Protein AF-A0A536H6U0-F1 (afdb_monomer_lite)

St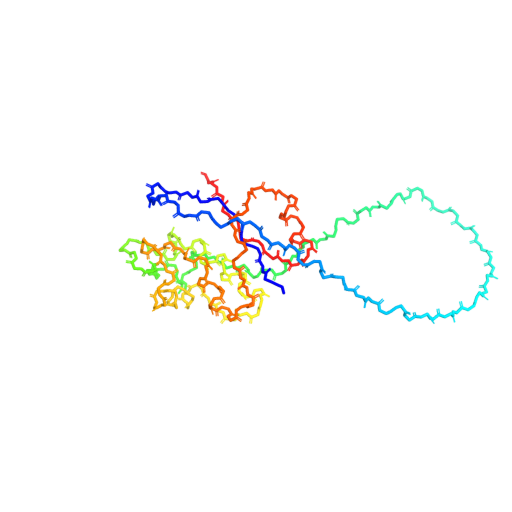ructure (mmCIF, N/CA/C/O backbone):
data_AF-A0A536H6U0-F1
#
_entry.id   AF-A0A536H6U0-F1
#
loop_
_atom_site.group_PDB
_atom_site.id
_atom_site.type_symbol
_atom_site.label_atom_id
_atom_site.label_alt_id
_atom_site.label_comp_id
_atom_site.label_asym_id
_atom_site.label_entity_id
_atom_site.label_seq_id
_atom_site.pdbx_PDB_ins_code
_atom_site.Cartn_x
_atom_site.Cartn_y
_atom_site.Cartn_z
_atom_site.occupancy
_atom_site.B_iso_or_equiv
_atom_site.auth_seq_id
_atom_site.auth_comp_id
_atom_site.auth_asym_id
_atom_site.auth_atom_id
_atom_site.pdbx_PDB_model_num
ATOM 1 N N . MET A 1 1 ? -18.557 -4.538 7.038 1.00 31.86 1 MET A N 1
ATOM 2 C CA . MET A 1 1 ? -18.846 -3.299 6.283 1.00 31.86 1 MET A CA 1
ATOM 3 C C . MET A 1 1 ? -17.528 -2.848 5.672 1.00 31.86 1 MET A C 1
ATOM 5 O O . MET A 1 1 ? -16.533 -3.016 6.366 1.00 31.86 1 MET A O 1
ATOM 9 N N . PRO A 1 2 ? -17.483 -2.382 4.414 1.00 41.22 2 PRO A N 1
ATOM 10 C CA . PRO A 1 2 ? -16.224 -1.976 3.793 1.00 41.22 2 PRO A CA 1
ATOM 11 C C . PRO A 1 2 ? -15.660 -0.702 4.445 1.00 41.22 2 PRO A C 1
ATOM 13 O O . PRO A 1 2 ? -16.422 0.184 4.822 1.00 41.22 2 PRO A O 1
ATOM 16 N N . SER A 1 3 ? -14.339 -0.658 4.606 1.00 39.72 3 SER A N 1
ATOM 17 C CA . SER A 1 3 ? -13.557 0.450 5.180 1.00 39.72 3 SER A CA 1
ATOM 18 C C . SER A 1 3 ? -13.466 1.647 4.235 1.00 39.72 3 SER A C 1
ATOM 20 O O . SER A 1 3 ? -13.705 1.507 3.040 1.00 39.72 3 SER A O 1
ATOM 22 N N . VAL A 1 4 ? -13.098 2.817 4.759 1.00 43.75 4 VAL A N 1
ATOM 23 C CA . VAL A 1 4 ? -13.014 4.063 3.988 1.00 43.75 4 VAL A CA 1
ATOM 24 C C . VAL A 1 4 ? -11.555 4.446 3.722 1.00 43.75 4 VAL A C 1
ATOM 26 O O . VAL A 1 4 ? -10.744 4.494 4.643 1.00 43.75 4 VAL A O 1
ATOM 29 N N . CYS A 1 5 ? -11.198 4.745 2.468 1.00 47.16 5 CYS A N 1
ATOM 30 C CA . CYS A 1 5 ? -9.890 5.322 2.122 1.00 47.16 5 CYS A CA 1
ATOM 31 C C . CYS A 1 5 ? -10.073 6.801 1.761 1.00 47.16 5 CYS A C 1
ATOM 33 O O . CYS A 1 5 ? -10.869 7.128 0.887 1.00 47.16 5 CYS A O 1
ATOM 35 N N . LEU A 1 6 ? -9.347 7.698 2.421 1.00 38.38 6 LEU A N 1
ATOM 36 C CA . LEU A 1 6 ? -9.527 9.147 2.346 1.00 38.38 6 LEU A CA 1
ATOM 37 C C . LEU A 1 6 ? -8.330 9.795 1.629 1.00 38.38 6 LEU A C 1
ATOM 39 O O . LEU A 1 6 ? -7.174 9.463 1.872 1.00 38.38 6 LEU A O 1
ATOM 43 N N . GLY A 1 7 ? -8.580 10.749 0.741 1.00 34.53 7 GLY A N 1
ATOM 44 C CA . GLY A 1 7 ? -7.522 11.450 0.007 1.00 34.53 7 GLY A CA 1
ATOM 45 C C . GLY A 1 7 ? -8.068 12.161 -1.223 1.00 34.53 7 GLY A C 1
ATOM 46 O O . GLY A 1 7 ? -9.177 11.883 -1.677 1.00 34.53 7 GLY A O 1
ATOM 47 N N . ARG A 1 8 ? -7.331 13.136 -1.752 1.00 34.62 8 ARG A N 1
ATOM 48 C CA . ARG A 1 8 ? -7.714 13.873 -2.963 1.00 34.62 8 ARG A CA 1
ATOM 49 C C . ARG A 1 8 ? -6.725 13.543 -4.069 1.00 34.62 8 ARG A C 1
ATOM 51 O O . ARG A 1 8 ? -5.542 13.786 -3.904 1.00 34.62 8 ARG A O 1
ATOM 58 N N . ARG A 1 9 ? -7.241 13.115 -5.229 1.00 45.00 9 ARG A N 1
ATOM 59 C CA . ARG A 1 9 ? -6.472 12.923 -6.476 1.00 45.00 9 ARG A CA 1
ATOM 60 C C . ARG A 1 9 ? -5.457 14.059 -6.698 1.00 45.00 9 ARG A C 1
ATOM 62 O O . ARG A 1 9 ? -5.868 15.219 -6.742 1.00 45.00 9 ARG A O 1
ATOM 69 N N . CYS A 1 10 ? -4.192 13.736 -6.972 1.00 37.69 10 CYS A N 1
ATOM 70 C CA . CYS A 1 10 ? -3.224 14.679 -7.546 1.00 37.69 10 CYS A CA 1
ATOM 71 C C . CYS A 1 10 ? -2.430 14.048 -8.711 1.00 37.69 10 CYS A C 1
ATOM 73 O O . CYS A 1 10 ? -1.698 13.089 -8.506 1.00 37.69 10 CYS A O 1
ATOM 75 N N . GLY A 1 11 ? -2.541 14.622 -9.924 1.00 31.09 11 GLY A N 1
ATOM 76 C CA . GLY A 1 11 ? -1.646 14.357 -11.070 1.00 31.09 11 GLY A CA 1
ATOM 77 C C . GLY A 1 11 ? -2.261 14.618 -12.466 1.00 31.09 11 GLY A C 1
ATOM 78 O O . GLY A 1 11 ? -3.294 14.026 -12.774 1.00 31.09 11 GLY A O 1
ATOM 79 N N . PRO A 1 12 ? -1.680 15.479 -13.339 1.00 34.38 12 PRO A N 1
ATOM 80 C CA . PRO A 1 12 ? -2.375 16.123 -14.458 1.00 34.38 12 PRO A CA 1
ATOM 81 C C . PRO A 1 12 ? -2.257 15.329 -15.764 1.00 34.38 12 PRO A C 1
ATOM 83 O O . PRO A 1 12 ? -1.611 15.776 -16.708 1.00 34.38 12 PRO A O 1
ATOM 86 N N . ARG A 1 13 ? -2.851 14.141 -15.860 1.00 37.19 13 ARG A N 1
ATOM 87 C CA . ARG A 1 13 ? -2.969 13.483 -17.170 1.00 37.19 13 ARG A CA 1
ATOM 88 C C . ARG A 1 13 ? -4.038 12.408 -17.167 1.00 37.19 13 ARG A C 1
ATOM 90 O O . ARG A 1 13 ? -3.678 11.249 -17.136 1.00 37.19 13 ARG A O 1
ATOM 97 N N . TRP A 1 14 ? -5.312 12.784 -17.267 1.00 36.53 14 TRP A N 1
ATOM 98 C CA . TRP A 1 14 ? -6.309 11.961 -17.965 1.00 36.53 14 TRP A CA 1
ATOM 99 C C . TRP A 1 14 ? -7.441 12.834 -18.526 1.00 36.53 14 TRP A C 1
ATOM 101 O O . TRP A 1 14 ? -7.839 13.804 -17.874 1.00 36.53 14 TRP A O 1
ATOM 111 N N . PRO A 1 15 ? -7.937 12.518 -19.738 1.00 32.72 15 PRO A N 1
ATOM 112 C CA . PRO A 1 15 ? -9.055 13.201 -20.354 1.00 32.72 15 PRO A CA 1
ATOM 113 C C . PRO A 1 15 ? -10.377 12.840 -19.666 1.00 32.72 15 PRO A C 1
ATOM 115 O O . PRO A 1 15 ? -10.519 11.871 -18.926 1.00 32.72 15 PRO A O 1
ATOM 118 N N . THR A 1 16 ? -11.327 13.716 -19.927 1.00 36.84 16 THR A N 1
ATOM 119 C CA . THR A 1 16 ? -12.667 13.881 -19.378 1.00 36.84 16 THR A CA 1
ATOM 120 C C . THR A 1 16 ? -13.692 12.775 -19.680 1.00 36.84 16 THR A C 1
ATOM 122 O O . THR A 1 16 ? -13.689 12.218 -20.771 1.00 36.84 16 THR A O 1
ATOM 125 N N . PHE A 1 17 ? -14.673 12.681 -18.759 1.00 30.20 17 PHE A N 1
ATOM 126 C CA . PHE A 1 17 ? -16.048 12.128 -18.854 1.00 30.20 17 PHE A CA 1
ATOM 127 C C . PHE A 1 17 ? -16.206 10.595 -18.765 1.00 30.20 17 PHE A C 1
ATOM 129 O O . PHE A 1 17 ? -15.426 9.850 -19.335 1.00 30.20 17 PHE A O 1
ATOM 136 N N . VAL A 1 18 ? -17.174 10.042 -18.015 1.00 34.59 18 VAL A N 1
ATOM 137 C CA . VAL A 1 18 ? -18.627 10.344 -17.985 1.00 34.59 18 VAL A CA 1
ATOM 138 C C . VAL A 1 18 ? -19.209 10.285 -16.551 1.00 34.59 18 VAL A C 1
ATOM 140 O O . VAL A 1 18 ? -18.814 9.411 -15.780 1.00 34.59 18 VAL A O 1
ATOM 143 N N . PRO A 1 19 ? -20.167 11.159 -16.175 1.00 36.62 19 PRO A N 1
ATOM 144 C CA . PRO A 1 19 ? -20.876 11.077 -14.899 1.00 36.62 19 PRO A CA 1
ATOM 145 C C . PRO A 1 19 ? -22.039 10.073 -14.965 1.00 36.62 19 PRO A C 1
ATOM 147 O O . PRO A 1 19 ? -22.889 10.163 -15.849 1.00 36.62 19 PRO A O 1
ATOM 150 N N . ALA A 1 20 ? -22.123 9.161 -13.996 1.00 34.84 20 ALA A N 1
ATOM 151 C CA . ALA A 1 20 ? -23.364 8.453 -13.691 1.00 34.84 20 ALA A CA 1
ATOM 152 C C . ALA A 1 20 ? -24.104 9.219 -12.583 1.00 34.84 20 ALA A C 1
ATOM 154 O O . ALA A 1 20 ? -23.580 9.427 -11.488 1.00 34.84 20 ALA A O 1
ATOM 155 N N . THR A 1 21 ? -25.300 9.696 -12.912 1.00 36.06 21 THR A N 1
ATOM 156 C CA . THR A 1 21 ? -26.267 10.347 -12.022 1.00 36.06 21 THR A CA 1
ATOM 157 C C . THR A 1 21 ? -26.937 9.349 -11.060 1.00 36.06 21 THR A C 1
ATOM 159 O O . THR A 1 21 ? -26.806 8.136 -11.233 1.00 36.06 21 THR A O 1
ATOM 162 N N . PRO A 1 22 ? -27.615 9.847 -10.006 1.00 52.91 22 PRO A N 1
ATOM 163 C CA . PRO A 1 22 ? -27.783 9.142 -8.743 1.00 52.91 22 PRO A CA 1
ATOM 164 C C . PRO A 1 22 ? -29.130 8.428 -8.655 1.00 52.91 22 PRO A C 1
ATOM 166 O O . PRO A 1 22 ? -30.158 9.029 -8.933 1.00 52.91 22 PRO A O 1
ATOM 169 N N . GLU A 1 23 ? -29.162 7.198 -8.147 1.00 33.56 23 GLU A N 1
ATOM 170 C CA . GLU A 1 23 ? -30.413 6.591 -7.690 1.00 33.56 23 GLU A CA 1
ATOM 171 C C . GLU A 1 23 ? -30.170 5.753 -6.423 1.00 33.56 23 GLU A C 1
ATOM 173 O O . GLU A 1 23 ? -29.481 4.737 -6.433 1.00 33.56 23 GLU A O 1
ATOM 178 N N . ARG A 1 24 ? -30.857 6.184 -5.356 1.00 29.34 24 ARG A N 1
ATOM 179 C CA . ARG A 1 24 ? -31.421 5.370 -4.264 1.00 29.34 24 ARG A CA 1
ATOM 180 C C . ARG A 1 24 ? -30.472 4.890 -3.165 1.00 29.34 24 ARG A C 1
ATOM 182 O O . ARG A 1 24 ? -30.030 3.748 -3.116 1.00 29.34 24 ARG A O 1
ATOM 189 N N . PHE A 1 25 ? -30.371 5.740 -2.143 1.00 28.03 25 PHE A N 1
ATOM 190 C CA . PHE A 1 25 ? -30.202 5.305 -0.758 1.00 28.03 25 PHE A CA 1
ATOM 191 C C . PHE A 1 25 ? -31.346 4.358 -0.371 1.00 28.03 25 PHE A C 1
ATOM 193 O O . PHE A 1 25 ? -32.468 4.793 -0.098 1.00 28.03 25 PHE A O 1
ATOM 200 N N . LEU A 1 26 ? -31.067 3.056 -0.325 1.00 26.06 26 LEU A N 1
ATOM 201 C CA . LEU A 1 26 ? -31.953 2.112 0.340 1.00 26.06 26 LEU A CA 1
ATOM 202 C C . LEU A 1 26 ? -31.644 2.140 1.841 1.00 26.06 26 LEU A C 1
ATOM 204 O O . LEU A 1 26 ? -30.669 1.569 2.321 1.00 26.06 26 LEU A O 1
ATOM 208 N N . SER A 1 27 ? -32.493 2.860 2.572 1.00 35.59 27 SER A N 1
ATOM 209 C CA . SER A 1 27 ? -32.558 2.873 4.032 1.00 35.59 27 SER A CA 1
ATOM 210 C C . SER A 1 27 ? -32.712 1.443 4.566 1.00 35.59 27 SER A C 1
ATOM 212 O O . SER A 1 27 ? -33.787 0.846 4.470 1.00 35.59 27 SER A O 1
ATOM 214 N N . VAL A 1 28 ? -31.652 0.888 5.158 1.00 34.16 28 VAL A N 1
ATOM 215 C CA . VAL A 1 28 ? -31.752 -0.339 5.957 1.00 34.16 28 VAL A CA 1
ATOM 216 C C . VAL A 1 28 ? -32.320 0.045 7.323 1.00 34.16 28 VAL A C 1
ATOM 218 O O . VAL A 1 28 ? -31.603 0.391 8.258 1.00 34.16 28 VAL A O 1
ATOM 221 N N . LYS A 1 29 ? -33.651 -0.001 7.435 1.00 36.41 29 LYS A N 1
ATOM 222 C CA . LYS A 1 29 ? -34.348 -0.024 8.725 1.00 36.41 29 LYS A CA 1
ATOM 223 C C . LYS A 1 29 ? -34.072 -1.366 9.399 1.00 36.41 29 LYS A C 1
ATOM 225 O O . LYS A 1 29 ? -34.730 -2.361 9.099 1.00 36.41 29 LYS A O 1
ATOM 230 N N . CYS A 1 30 ? -33.122 -1.385 10.328 1.00 25.88 30 CYS A N 1
ATOM 231 C CA . CYS A 1 30 ? -32.956 -2.500 11.250 1.00 25.88 30 CYS A CA 1
ATOM 232 C C . CYS A 1 30 ? -34.175 -2.538 12.187 1.00 25.88 30 CYS A C 1
ATOM 234 O O . CYS A 1 30 ? -34.337 -1.684 13.059 1.00 25.88 30 CYS A O 1
ATOM 236 N N . ARG A 1 31 ? -35.089 -3.490 11.970 1.00 38.50 31 ARG A N 1
ATOM 237 C CA . ARG A 1 31 ? -36.166 -3.781 12.923 1.00 38.50 31 ARG A CA 1
ATOM 238 C C . ARG A 1 31 ? -35.568 -4.610 14.056 1.00 38.50 31 ARG A C 1
ATOM 240 O O . ARG A 1 31 ? -35.514 -5.831 13.950 1.00 38.50 31 ARG A O 1
ATOM 247 N N . LEU A 1 32 ? -35.133 -3.964 15.137 1.00 38.59 32 LEU A N 1
ATOM 248 C CA . LEU A 1 32 ? -34.895 -4.687 16.383 1.00 38.59 32 LEU A CA 1
ATOM 249 C C . LEU A 1 32 ? -36.244 -5.026 17.023 1.00 38.59 32 LEU A C 1
ATOM 251 O O . LEU A 1 32 ? -37.046 -4.149 17.349 1.00 38.59 32 LEU A O 1
ATOM 255 N N . ALA A 1 33 ? -36.486 -6.323 17.189 1.00 37.12 33 ALA A N 1
ATOM 256 C CA . ALA A 1 33 ? -37.550 -6.845 18.023 1.00 37.12 33 ALA A CA 1
ATOM 257 C C . ALA A 1 33 ? -37.269 -6.460 19.485 1.00 37.12 33 ALA A C 1
ATOM 259 O O . ALA A 1 33 ? -36.300 -6.913 20.090 1.00 37.12 33 ALA A O 1
ATOM 260 N N . ALA A 1 34 ? -38.119 -5.604 20.049 1.00 42.78 34 ALA A N 1
ATOM 261 C CA . ALA A 1 34 ? -38.086 -5.250 21.459 1.00 42.78 34 ALA A CA 1
ATOM 262 C C . ALA A 1 34 ? -38.623 -6.423 22.296 1.00 42.78 34 ALA A C 1
ATOM 264 O O . ALA A 1 34 ? -39.835 -6.643 22.359 1.00 42.78 34 ALA A O 1
ATOM 265 N N . SER A 1 35 ? -37.733 -7.170 22.952 1.00 38.12 35 SER A N 1
ATOM 266 C CA . SER A 1 35 ? -38.134 -8.117 23.993 1.00 38.12 35 SER A CA 1
ATOM 267 C C . SER A 1 35 ? -38.381 -7.355 25.294 1.00 38.12 35 SER A C 1
ATOM 269 O O . SER A 1 35 ? -37.485 -6.724 25.854 1.00 38.12 35 SER A O 1
ATOM 271 N N . ARG A 1 36 ? -39.639 -7.361 25.743 1.00 53.56 36 ARG A N 1
ATOM 272 C CA . ARG A 1 36 ? -40.100 -6.706 26.971 1.00 53.56 36 ARG A CA 1
ATOM 273 C C . ARG A 1 36 ? -39.820 -7.614 28.166 1.00 53.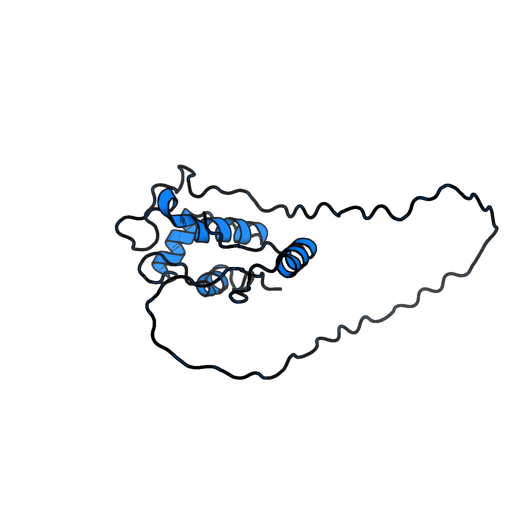56 36 ARG A C 1
ATOM 275 O O . ARG A 1 36 ? -40.642 -8.476 28.465 1.00 53.56 36 ARG A O 1
ATOM 282 N N . LEU A 1 37 ? -38.726 -7.388 28.890 1.00 44.78 37 LEU A N 1
ATOM 283 C CA . LEU A 1 37 ? -38.585 -7.950 30.233 1.00 44.78 37 LEU A CA 1
ATOM 284 C C . LEU A 1 37 ? -39.148 -6.949 31.250 1.00 44.78 37 LEU A C 1
ATOM 286 O O . LEU A 1 37 ? -38.580 -5.886 31.486 1.00 44.78 37 LEU A O 1
ATOM 290 N N . ARG A 1 38 ? -40.318 -7.274 31.808 1.00 53.25 38 ARG A N 1
ATOM 291 C CA . ARG A 1 38 ? -40.911 -6.563 32.945 1.00 53.25 38 ARG A CA 1
ATOM 292 C C . ARG A 1 38 ? -40.281 -7.118 34.219 1.00 53.25 38 ARG A C 1
ATOM 294 O O . ARG A 1 38 ? -40.536 -8.273 34.545 1.00 53.25 38 ARG A O 1
ATOM 301 N N . LEU A 1 39 ? -39.531 -6.301 34.951 1.00 46.97 39 LEU A N 1
ATOM 302 C CA . LEU A 1 39 ? -39.238 -6.569 36.357 1.00 46.97 39 LEU A CA 1
ATOM 303 C C . LEU A 1 39 ? -39.815 -5.431 37.198 1.00 46.97 39 LEU A C 1
ATOM 305 O O . LEU A 1 39 ? -39.567 -4.257 36.932 1.00 46.97 39 LEU A O 1
ATOM 309 N N . ALA A 1 40 ? -40.673 -5.801 38.145 1.00 51.41 40 ALA A N 1
ATOM 310 C CA . ALA A 1 40 ? -41.402 -4.884 38.999 1.00 51.41 40 ALA A CA 1
ATOM 311 C C . ALA A 1 40 ? -40.542 -4.400 40.180 1.00 51.41 40 ALA A C 1
ATOM 313 O O . ALA A 1 40 ? -39.791 -5.158 40.784 1.00 51.41 40 ALA A O 1
ATOM 314 N N . VAL A 1 41 ? -40.724 -3.109 40.448 1.00 50.88 41 VAL A N 1
ATOM 315 C CA . VAL A 1 41 ? -40.363 -2.253 41.588 1.00 50.88 41 VAL A CA 1
ATOM 316 C C . VAL A 1 41 ? -40.173 -2.949 42.941 1.00 50.88 41 VAL A C 1
ATOM 318 O O . VAL A 1 41 ? -41.083 -3.622 43.405 1.00 50.88 41 VAL A O 1
ATOM 321 N N . PHE A 1 42 ? -39.089 -2.586 43.640 1.00 47.22 42 PHE A N 1
ATOM 322 C CA . PHE A 1 42 ? -39.116 -2.219 45.064 1.00 47.22 42 PHE A CA 1
ATOM 323 C C . PHE A 1 42 ? -38.105 -1.086 45.322 1.00 47.22 42 PHE A C 1
ATOM 325 O O . PHE A 1 42 ? -36.902 -1.267 45.163 1.00 47.22 42 PHE A O 1
ATOM 332 N N . ALA A 1 43 ? -38.612 0.093 45.694 1.00 47.44 43 ALA A N 1
ATOM 333 C CA . ALA A 1 43 ? -37.839 1.187 46.285 1.00 47.44 43 ALA A CA 1
ATOM 334 C C . ALA A 1 43 ? -37.872 1.042 47.819 1.00 47.44 43 ALA A C 1
ATOM 336 O O . ALA A 1 43 ? -38.889 0.601 48.361 1.00 47.44 43 ALA A O 1
ATOM 337 N N . PRO A 1 44 ? -36.804 1.447 48.525 1.00 47.94 44 PRO A N 1
ATOM 338 C CA . PRO A 1 44 ? -36.908 2.743 49.188 1.00 47.94 44 PRO A CA 1
ATOM 339 C C . PRO A 1 44 ? -35.643 3.608 49.080 1.00 47.94 44 PRO A C 1
ATOM 341 O O . PRO A 1 44 ? -34.535 3.152 48.813 1.00 47.94 44 PRO A O 1
ATOM 344 N N . ALA A 1 45 ? -35.883 4.901 49.264 1.00 55.94 45 ALA A N 1
ATOM 345 C CA . ALA A 1 45 ? -34.973 6.018 49.097 1.00 55.94 45 ALA A CA 1
ATOM 346 C C . ALA A 1 45 ? -33.858 6.082 50.151 1.00 55.94 45 ALA A C 1
ATOM 348 O O . ALA A 1 45 ? -34.146 6.043 51.343 1.00 55.94 45 ALA A O 1
ATOM 349 N N . ILE A 1 46 ? -32.627 6.355 49.705 1.00 50.25 46 ILE A N 1
ATOM 350 C CA . ILE A 1 46 ? -31.678 7.220 50.419 1.00 50.25 46 ILE A CA 1
ATOM 351 C C . ILE A 1 46 ? -31.017 8.111 49.363 1.00 50.25 46 ILE A C 1
ATOM 353 O O . ILE A 1 46 ? -30.233 7.652 48.535 1.00 50.25 46 ILE A O 1
ATOM 357 N N . ALA A 1 47 ? -31.393 9.388 49.367 1.00 50.16 47 ALA A N 1
ATOM 358 C CA . ALA A 1 47 ? -30.753 10.421 48.572 1.00 50.16 47 ALA A CA 1
ATOM 359 C C . ALA A 1 47 ? -29.416 10.791 49.226 1.00 50.16 47 ALA A C 1
ATOM 361 O O . ALA A 1 47 ? -29.392 11.319 50.336 1.00 50.16 47 ALA A O 1
ATOM 362 N N . VAL A 1 48 ? -28.314 10.531 48.528 1.00 46.81 48 VAL A N 1
ATOM 363 C CA . VAL A 1 48 ? -27.011 11.124 48.831 1.00 46.81 48 VAL A CA 1
ATOM 364 C C . VAL A 1 48 ? -26.618 11.951 47.615 1.00 46.81 48 VAL A C 1
ATOM 366 O O . VAL A 1 48 ? -26.186 11.426 46.592 1.00 46.81 48 VAL A O 1
ATOM 369 N N . SER A 1 49 ? -26.841 13.259 47.718 1.00 53.66 49 SER A N 1
ATOM 370 C CA . SER A 1 49 ? -26.356 14.242 46.755 1.00 53.66 49 SER A CA 1
ATOM 371 C C . SER A 1 49 ? -24.846 14.382 46.924 1.00 53.66 49 SER A C 1
ATOM 373 O O . SER A 1 49 ? -24.388 14.994 47.889 1.00 53.66 49 SER A O 1
ATOM 375 N N . ILE A 1 50 ? -24.074 13.829 45.990 1.00 55.66 50 ILE A N 1
ATOM 376 C CA . ILE A 1 50 ? -22.645 14.114 45.855 1.00 55.66 50 ILE A CA 1
ATOM 377 C C . ILE A 1 50 ? -22.410 14.750 44.491 1.00 55.66 50 ILE A C 1
ATOM 379 O O . ILE A 1 50 ? -22.645 14.133 43.461 1.00 55.66 50 ILE A O 1
ATOM 383 N N . ALA A 1 51 ? -21.916 15.983 44.583 1.00 54.44 51 ALA A N 1
ATOM 384 C CA . ALA A 1 51 ? -21.071 16.717 43.655 1.00 54.44 51 ALA A CA 1
ATOM 385 C C . ALA A 1 51 ? -21.558 16.937 42.216 1.00 54.44 51 ALA A C 1
ATOM 387 O O . ALA A 1 51 ? -21.938 16.039 41.474 1.00 54.44 51 ALA A O 1
ATOM 388 N N . ILE A 1 52 ? -21.411 18.194 41.804 1.00 59.00 52 ILE A N 1
ATOM 389 C CA . ILE A 1 52 ? -21.369 18.659 40.422 1.00 59.00 52 ILE A CA 1
ATOM 390 C C . ILE A 1 52 ? -20.182 17.965 39.737 1.00 59.00 52 ILE A C 1
ATOM 392 O O . ILE A 1 52 ? -19.083 18.501 39.648 1.00 59.00 52 ILE A O 1
ATOM 396 N N . GLY A 1 53 ? -20.393 16.729 39.308 1.00 52.59 53 GLY A N 1
ATOM 397 C CA . GLY A 1 53 ? -19.673 16.110 38.216 1.00 52.59 53 GLY A CA 1
ATOM 398 C C . GLY A 1 53 ? -20.620 16.157 37.034 1.00 52.59 53 GLY A C 1
ATOM 399 O O . GLY A 1 53 ? -21.451 15.265 36.877 1.00 52.59 53 GLY A O 1
ATOM 400 N N . GLY A 1 54 ? -20.533 17.204 36.207 1.00 57.44 54 GLY A N 1
ATOM 401 C CA . GLY A 1 54 ? -21.004 17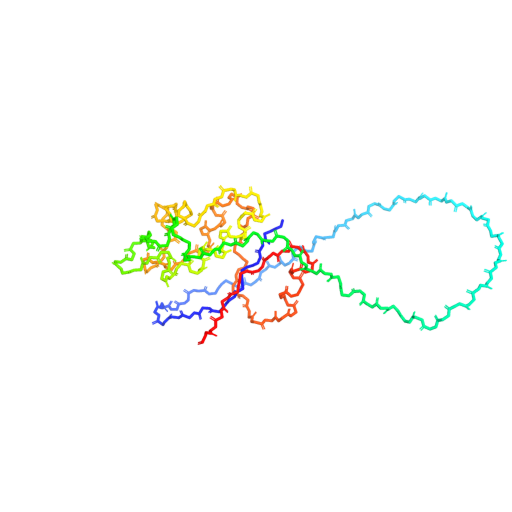.046 34.831 1.00 57.44 54 GLY A CA 1
ATOM 402 C C . GLY A 1 54 ? -20.337 15.791 34.258 1.00 57.44 54 GLY A C 1
ATOM 403 O O . GLY A 1 54 ? -19.231 15.470 34.709 1.00 57.44 54 GLY A O 1
ATOM 404 N N . PRO A 1 55 ? -20.977 15.045 33.339 1.00 57.50 55 PRO A N 1
ATOM 405 C CA . PRO A 1 55 ? -20.302 13.928 32.707 1.00 57.50 55 PRO A CA 1
ATOM 406 C C . PRO A 1 55 ? -18.992 14.474 32.148 1.00 57.50 55 PRO A C 1
ATOM 408 O O . PRO A 1 55 ? -18.984 15.274 31.215 1.00 57.50 55 PRO A O 1
ATOM 411 N N . ILE A 1 56 ? -17.882 14.082 32.772 1.00 56.41 56 ILE A N 1
ATOM 412 C CA . ILE A 1 56 ? -16.607 14.020 32.090 1.00 56.41 56 ILE A CA 1
ATOM 413 C C . ILE A 1 56 ? -16.934 13.155 30.890 1.00 56.41 56 ILE A C 1
ATOM 415 O O . ILE A 1 56 ? -17.194 11.960 31.036 1.00 56.41 56 ILE A O 1
ATOM 419 N N . ALA A 1 57 ? -17.063 13.790 29.727 1.00 59.88 57 ALA A N 1
ATOM 420 C CA . ALA A 1 57 ? -16.952 13.081 28.481 1.00 59.88 57 ALA A CA 1
ATOM 421 C C . ALA A 1 57 ? -15.588 12.409 28.591 1.00 59.88 57 ALA A C 1
ATOM 423 O O . ALA A 1 57 ? -14.549 13.050 28.450 1.00 59.88 57 ALA A O 1
ATOM 424 N N . ALA A 1 58 ? -15.592 11.139 28.993 1.00 55.00 58 ALA A N 1
ATOM 425 C CA . ALA A 1 58 ? -14.487 10.273 28.702 1.00 55.00 58 ALA A CA 1
ATOM 426 C C . ALA A 1 58 ? -14.374 10.393 27.188 1.00 55.00 58 ALA A C 1
ATOM 428 O O . ALA A 1 58 ? -15.254 9.925 26.465 1.00 55.00 58 ALA A O 1
ATOM 429 N N . HIS A 1 59 ? -13.368 11.130 26.718 1.00 53.44 59 HIS A N 1
ATOM 430 C CA . HIS A 1 59 ? -12.864 10.906 25.383 1.00 53.44 59 HIS A CA 1
ATOM 431 C C . HIS A 1 59 ? -12.532 9.423 25.402 1.00 53.44 59 HIS A C 1
ATOM 433 O O . HIS A 1 59 ? -11.610 9.007 26.105 1.00 53.44 59 HIS A O 1
ATOM 439 N N . ALA A 1 60 ? -13.406 8.616 24.797 1.00 55.53 60 ALA A N 1
ATOM 440 C CA . ALA A 1 60 ? -13.099 7.227 24.563 1.00 55.53 60 ALA A CA 1
ATOM 441 C C . ALA A 1 60 ? -11.721 7.249 23.912 1.00 55.53 60 ALA A C 1
ATOM 443 O O . ALA A 1 60 ? -11.508 8.009 22.967 1.00 55.53 60 ALA A O 1
ATOM 444 N N . ASP A 1 61 ? -10.774 6.518 24.489 1.00 54.69 61 ASP A N 1
ATOM 445 C CA . ASP A 1 61 ? -9.505 6.281 23.831 1.00 54.69 61 ASP A CA 1
ATOM 446 C C . ASP A 1 61 ? -9.858 5.550 22.536 1.00 54.69 61 ASP A C 1
ATOM 448 O O . ASP A 1 61 ? -10.136 4.352 22.536 1.00 54.69 61 ASP A O 1
ATOM 452 N N . SER A 1 62 ? -9.984 6.298 21.441 1.00 58.41 62 SER A N 1
ATOM 453 C CA . SER A 1 62 ? -10.271 5.791 20.101 1.00 58.41 62 SER A CA 1
ATOM 454 C C . SER A 1 62 ? -9.003 5.173 19.507 1.00 58.41 62 SER A C 1
ATOM 456 O O . SER A 1 62 ? -8.702 5.314 18.321 1.00 58.41 62 SER A O 1
ATOM 458 N N . SER A 1 63 ? -8.237 4.477 20.352 1.00 72.75 63 SER A N 1
ATOM 459 C CA . SER A 1 63 ? -7.068 3.715 19.967 1.00 72.75 63 SER A CA 1
ATOM 460 C C . SER A 1 63 ? -7.546 2.416 19.319 1.00 72.75 63 SER A C 1
ATOM 462 O O . SER A 1 63 ? -7.848 1.405 19.950 1.00 72.75 63 SER A O 1
ATOM 464 N N . ILE A 1 64 ? -7.679 2.460 17.997 1.00 88.00 64 ILE A N 1
ATOM 465 C CA . ILE A 1 64 ? -7.789 1.241 17.201 1.00 88.00 64 ILE A CA 1
ATOM 466 C C . ILE A 1 64 ? -6.411 0.571 17.145 1.00 88.00 64 ILE A C 1
ATOM 468 O O . ILE A 1 64 ? -5.408 1.222 16.853 1.00 88.00 64 ILE A O 1
ATOM 472 N N . ASP A 1 65 ? -6.354 -0.732 17.419 1.00 90.94 65 ASP A N 1
ATOM 473 C CA . ASP A 1 65 ? -5.104 -1.506 17.414 1.00 90.94 65 ASP A CA 1
ATOM 474 C C . ASP A 1 65 ? -4.668 -1.849 15.980 1.00 90.94 65 ASP A C 1
ATOM 476 O O . ASP A 1 65 ? -4.819 -2.972 15.494 1.00 90.94 65 ASP A O 1
ATOM 480 N N . VAL A 1 66 ? -4.205 -0.834 15.251 1.00 93.31 66 VAL A N 1
ATOM 481 C CA . VAL A 1 66 ? -3.664 -0.988 13.899 1.00 93.31 66 VAL A CA 1
ATOM 482 C C . VAL A 1 66 ? -2.177 -1.332 14.004 1.00 93.31 66 VAL A C 1
ATOM 484 O O . VAL A 1 66 ? -1.412 -0.561 14.586 1.00 93.31 66 VAL A O 1
ATOM 487 N N . PRO A 1 67 ? -1.722 -2.449 13.410 1.00 93.94 67 PRO A N 1
ATOM 488 C CA . PRO A 1 67 ? -0.321 -2.829 13.480 1.00 93.94 67 PRO A CA 1
ATOM 489 C C . PRO A 1 67 ? 0.546 -1.805 12.752 1.00 93.94 67 PRO A C 1
ATOM 491 O O . PRO A 1 67 ? 0.301 -1.488 11.589 1.00 93.94 67 PRO A O 1
ATOM 494 N N . VAL A 1 68 ? 1.594 -1.337 13.424 1.00 95.06 68 VAL A N 1
ATOM 495 C CA . VAL A 1 68 ? 2.542 -0.372 12.863 1.00 95.06 68 VAL A CA 1
ATOM 496 C C . VAL A 1 68 ? 3.543 -1.095 11.963 1.00 95.06 68 VAL A C 1
ATOM 498 O O . VAL A 1 68 ? 4.251 -2.000 12.402 1.00 95.06 68 VAL A O 1
ATOM 501 N N . ILE A 1 69 ? 3.607 -0.687 10.695 1.00 96.94 69 ILE A N 1
ATOM 502 C CA . ILE A 1 69 ? 4.521 -1.226 9.680 1.00 96.94 69 ILE A CA 1
ATOM 503 C C . ILE A 1 69 ? 5.200 -0.051 8.974 1.00 96.94 69 ILE A C 1
ATOM 505 O O . ILE A 1 69 ? 4.528 0.861 8.495 1.00 96.94 69 ILE A O 1
ATOM 509 N N . GLY A 1 70 ? 6.530 -0.071 8.886 1.00 97.25 70 GLY A N 1
ATOM 510 C CA . GLY A 1 70 ? 7.300 0.967 8.199 1.00 97.25 70 GLY A CA 1
ATOM 511 C C . GLY A 1 70 ? 7.634 0.586 6.759 1.00 97.25 70 GLY A C 1
ATOM 512 O O . GLY A 1 70 ? 8.163 -0.493 6.515 1.00 97.25 70 GLY A O 1
ATOM 513 N N . GLN A 1 71 ? 7.421 1.482 5.790 1.00 97.88 71 GLN A N 1
ATOM 514 C CA . GLN A 1 71 ? 7.799 1.215 4.389 1.00 97.88 71 GLN A CA 1
ATOM 515 C C . GLN A 1 71 ? 9.322 1.046 4.225 1.00 97.88 71 GLN A C 1
ATOM 517 O O . GLN A 1 71 ? 9.785 0.381 3.304 1.00 97.88 71 GLN A O 1
ATOM 522 N N . GLN A 1 72 ? 10.087 1.634 5.151 1.00 98.19 72 GLN A N 1
ATOM 523 C CA . GLN A 1 72 ? 11.550 1.632 5.199 1.00 98.19 72 GLN A CA 1
ATOM 524 C C . GLN A 1 72 ? 12.147 0.432 5.956 1.00 98.19 72 GLN A C 1
ATOM 526 O O . GLN A 1 72 ? 13.361 0.382 6.139 1.00 98.19 72 GLN A O 1
ATOM 531 N N . ASP A 1 73 ? 11.333 -0.531 6.396 1.00 98.50 73 ASP A N 1
ATOM 532 C CA . ASP A 1 73 ? 11.850 -1.762 6.998 1.00 98.50 73 ASP A CA 1
ATOM 533 C C . ASP A 1 73 ? 12.739 -2.523 5.999 1.00 98.50 73 ASP A C 1
ATOM 535 O O . ASP A 1 73 ? 12.367 -2.742 4.841 1.00 98.50 73 ASP A O 1
ATOM 539 N N . GLY A 1 74 ? 13.919 -2.947 6.453 1.00 98.25 74 GLY A N 1
ATOM 540 C CA . GLY A 1 74 ? 14.916 -3.614 5.618 1.00 98.25 74 GLY A CA 1
ATOM 541 C C . GLY A 1 74 ? 14.434 -4.912 4.964 1.00 98.25 74 GLY A C 1
ATOM 542 O O . GLY A 1 74 ? 14.988 -5.297 3.935 1.00 98.25 74 GLY A O 1
ATOM 543 N N . ALA A 1 75 ? 13.394 -5.562 5.498 1.00 98.25 75 ALA A N 1
ATOM 544 C CA . ALA A 1 75 ? 12.826 -6.778 4.918 1.00 98.25 75 ALA A CA 1
ATOM 545 C C . ALA A 1 75 ? 12.193 -6.555 3.530 1.00 98.25 75 ALA A C 1
ATOM 547 O O . ALA A 1 75 ? 12.155 -7.486 2.725 1.00 98.25 75 ALA A O 1
ATOM 548 N N . TRP A 1 76 ? 11.720 -5.340 3.225 1.00 98.56 76 TRP A N 1
ATOM 549 C CA . TRP A 1 76 ? 11.052 -5.032 1.950 1.00 98.56 76 TRP A CA 1
ATOM 550 C C . TRP A 1 76 ? 11.469 -3.712 1.301 1.00 98.56 76 TRP A C 1
ATOM 552 O O . TRP A 1 76 ? 11.257 -3.551 0.101 1.00 98.56 76 TRP A O 1
ATOM 562 N N . ALA A 1 77 ? 12.088 -2.778 2.026 1.00 98.44 77 ALA A N 1
ATOM 563 C CA . ALA A 1 77 ? 12.382 -1.430 1.533 1.00 98.44 77 ALA A CA 1
ATOM 564 C C . ALA A 1 77 ? 13.209 -1.391 0.237 1.00 98.44 77 ALA A C 1
ATOM 566 O O . ALA A 1 77 ? 13.053 -0.465 -0.559 1.00 98.44 77 ALA A O 1
ATOM 567 N N . GLY A 1 78 ? 14.075 -2.384 0.011 1.00 98.25 78 GLY A N 1
ATOM 568 C CA . GLY A 1 78 ? 14.889 -2.500 -1.205 1.00 98.25 78 GLY A CA 1
ATOM 569 C C . GLY A 1 78 ? 14.165 -3.114 -2.410 1.00 98.25 78 GLY A C 1
ATOM 570 O O . GLY A 1 78 ? 14.710 -3.111 -3.511 1.00 98.25 78 GLY A O 1
ATOM 571 N N . GLY A 1 79 ? 12.958 -3.655 -2.230 1.00 98.19 79 GLY A N 1
ATOM 572 C CA . GLY A 1 79 ? 12.178 -4.246 -3.313 1.00 98.19 79 GLY A CA 1
ATOM 573 C C . GLY A 1 79 ? 11.616 -3.177 -4.246 1.00 98.19 79 GLY A C 1
ATOM 574 O O . GLY A 1 79 ? 11.069 -2.182 -3.779 1.00 98.19 79 GLY A O 1
ATOM 575 N N . ARG A 1 80 ? 11.720 -3.392 -5.561 1.00 98.38 80 ARG A N 1
ATOM 576 C CA . ARG A 1 80 ? 11.123 -2.516 -6.584 1.00 98.38 80 ARG A CA 1
ATOM 577 C C . ARG A 1 80 ? 9.613 -2.373 -6.369 1.00 98.38 80 ARG A C 1
ATOM 579 O O . ARG A 1 80 ? 8.941 -3.376 -6.120 1.00 98.38 80 ARG A O 1
ATOM 586 N N . LEU A 1 81 ? 9.088 -1.158 -6.487 1.00 98.38 81 LEU A N 1
ATOM 587 C CA . LEU A 1 81 ? 7.656 -0.880 -6.390 1.00 98.38 81 LEU A CA 1
ATOM 588 C C . LEU A 1 81 ? 7.000 -1.060 -7.765 1.00 98.38 81 LEU A C 1
ATOM 590 O O . LEU A 1 81 ? 7.369 -0.379 -8.721 1.00 98.38 81 LEU A O 1
ATOM 594 N N . GLY A 1 82 ? 6.062 -2.003 -7.882 1.00 97.62 82 GLY A N 1
ATOM 595 C CA . GLY A 1 82 ? 5.413 -2.299 -9.161 1.00 97.62 82 GLY A CA 1
ATOM 596 C C . GLY A 1 82 ? 6.403 -2.598 -10.302 1.00 97.62 82 GLY A C 1
ATOM 597 O O . GLY A 1 82 ? 7.313 -3.439 -10.192 1.00 97.62 82 GLY A O 1
ATOM 598 N N . SER A 1 83 ? 6.225 -1.889 -11.418 1.00 96.50 83 SER A N 1
ATOM 599 C CA . SER A 1 83 ? 7.142 -1.896 -12.568 1.00 96.50 83 SER A CA 1
ATOM 600 C C . SER A 1 83 ? 8.078 -0.686 -12.626 1.00 96.50 83 SER A C 1
ATOM 602 O O . SER A 1 83 ? 8.834 -0.587 -13.593 1.00 96.50 83 SER A O 1
ATOM 604 N N . SER A 1 84 ? 8.084 0.197 -11.616 1.00 96.56 84 SER A N 1
ATOM 605 C CA . SER A 1 84 ? 8.924 1.405 -11.631 1.00 96.56 84 SER A CA 1
ATOM 606 C C . SER A 1 84 ? 10.406 1.051 -11.767 1.00 96.56 84 SER A C 1
ATOM 608 O O . SER A 1 84 ? 10.926 0.190 -11.062 1.00 96.56 84 SER A O 1
ATOM 610 N N . ALA A 1 85 ? 11.113 1.724 -12.676 1.00 95.31 85 ALA A N 1
ATOM 611 C CA . ALA A 1 85 ? 12.543 1.500 -12.886 1.00 95.31 85 ALA A CA 1
ATOM 612 C C . ALA A 1 85 ? 13.415 2.081 -11.759 1.00 95.31 85 ALA A C 1
ATOM 614 O O . ALA A 1 85 ? 14.573 1.685 -11.617 1.00 95.31 85 ALA A O 1
ATOM 615 N N . THR A 1 86 ? 12.878 3.028 -10.988 1.00 96.75 86 THR A N 1
ATOM 616 C CA . THR A 1 86 ? 13.625 3.816 -9.997 1.00 96.75 86 THR A CA 1
ATOM 617 C C . THR A 1 86 ? 13.109 3.648 -8.579 1.00 96.75 86 THR A C 1
ATOM 619 O O . THR A 1 86 ? 13.894 3.771 -7.640 1.00 96.75 86 THR A O 1
ATOM 622 N N . ASP A 1 87 ? 11.819 3.362 -8.413 1.00 97.81 87 ASP A N 1
ATOM 623 C CA . ASP A 1 87 ? 11.187 3.367 -7.102 1.00 97.81 87 ASP A CA 1
ATOM 624 C C . ASP A 1 87 ? 11.208 2.002 -6.430 1.00 97.81 87 ASP A C 1
ATOM 626 O O . ASP A 1 87 ? 11.022 0.941 -7.037 1.00 97.81 87 ASP A O 1
ATOM 630 N N . THR A 1 88 ? 11.407 2.050 -5.120 1.00 98.56 88 THR A N 1
ATOM 631 C CA . THR A 1 88 ? 11.307 0.905 -4.231 1.00 98.56 88 THR A CA 1
ATOM 632 C C . THR A 1 88 ? 10.159 1.099 -3.249 1.00 98.56 88 THR A C 1
ATOM 634 O O . THR A 1 88 ? 9.628 2.200 -3.072 1.00 98.56 88 THR A O 1
ATOM 637 N N . ILE A 1 89 ? 9.785 0.027 -2.552 1.00 98.62 89 ILE A N 1
ATOM 638 C CA . ILE A 1 89 ? 8.822 0.106 -1.447 1.00 98.62 89 ILE A CA 1
ATOM 639 C C . ILE A 1 89 ? 9.307 1.130 -0.405 1.00 98.62 89 ILE A C 1
ATOM 641 O O . ILE A 1 89 ? 8.517 1.921 0.104 1.00 98.62 89 ILE A O 1
ATOM 645 N N . GLY A 1 90 ? 10.614 1.176 -0.137 1.00 98.12 90 GLY A N 1
ATOM 646 C CA . GLY A 1 90 ? 11.208 2.125 0.800 1.00 98.12 90 GLY A CA 1
ATOM 647 C C . GLY A 1 90 ? 11.106 3.582 0.353 1.00 98.12 90 GLY A C 1
ATOM 648 O O . GLY A 1 90 ? 10.818 4.439 1.191 1.00 98.12 90 GLY A O 1
ATOM 649 N N . SER A 1 91 ? 11.305 3.870 -0.939 1.00 97.75 91 SER A N 1
ATOM 650 C CA . SER A 1 91 ? 11.310 5.247 -1.455 1.00 97.75 91 SER A CA 1
ATOM 651 C C . SER A 1 91 ? 9.907 5.816 -1.673 1.00 97.75 91 SER A C 1
ATOM 653 O O . SER A 1 91 ? 9.677 6.975 -1.335 1.00 97.75 91 SER A O 1
ATOM 655 N N . ALA A 1 92 ? 8.968 5.013 -2.187 1.00 97.06 92 ALA A N 1
ATOM 656 C CA . ALA A 1 92 ? 7.660 5.495 -2.649 1.00 97.06 92 ALA A CA 1
ATOM 657 C C . ALA A 1 92 ? 6.462 4.617 -2.220 1.00 97.06 92 ALA A C 1
ATOM 659 O O . ALA A 1 92 ? 5.321 4.886 -2.586 1.00 97.06 92 ALA A O 1
ATOM 660 N N . GLY A 1 93 ? 6.670 3.580 -1.403 1.00 97.25 93 GLY A N 1
ATOM 661 C CA . GLY A 1 93 ? 5.640 2.600 -1.031 1.00 97.25 93 GLY A CA 1
ATOM 662 C C . GLY A 1 93 ? 4.672 3.023 0.081 1.00 97.25 93 GLY A C 1
ATOM 663 O O . GLY A 1 93 ? 4.130 2.152 0.770 1.00 97.25 93 GLY A O 1
ATOM 664 N N . CYS A 1 94 ? 4.445 4.322 0.293 1.00 96.62 94 CYS A N 1
ATOM 665 C CA . CYS A 1 94 ? 3.636 4.820 1.413 1.00 96.62 94 CYS A CA 1
ATOM 666 C C . CYS A 1 94 ? 2.192 4.300 1.363 1.00 96.62 94 CYS A C 1
ATOM 668 O O . CYS A 1 94 ? 1.681 3.782 2.357 1.00 96.62 94 CYS A O 1
ATOM 670 N N . ALA A 1 95 ? 1.554 4.348 0.190 1.00 96.88 95 ALA A N 1
ATOM 671 C CA . ALA A 1 95 ? 0.173 3.909 0.020 1.00 96.88 95 ALA A CA 1
ATOM 672 C C . ALA A 1 95 ? 0.008 2.409 0.313 1.00 96.88 95 ALA A C 1
ATOM 674 O O . ALA A 1 95 ? -0.850 2.020 1.105 1.00 96.88 95 ALA A O 1
ATOM 675 N N . ILE A 1 96 ? 0.856 1.557 -0.273 1.00 98.31 96 ILE A N 1
ATOM 676 C CA . ILE A 1 96 ? 0.740 0.103 -0.099 1.00 98.31 96 ILE A CA 1
ATOM 677 C C . ILE A 1 96 ? 1.095 -0.355 1.315 1.00 98.31 96 ILE A C 1
ATOM 679 O O . ILE A 1 96 ? 0.515 -1.322 1.809 1.00 98.31 96 ILE A O 1
ATOM 683 N N . THR A 1 97 ? 2.000 0.352 1.995 1.00 98.50 97 THR A N 1
ATOM 684 C CA . THR A 1 97 ? 2.359 0.040 3.381 1.00 98.50 97 THR A CA 1
ATOM 685 C C . THR A 1 97 ? 1.208 0.405 4.315 1.00 98.50 97 THR A C 1
ATOM 687 O O . THR A 1 97 ? 0.798 -0.426 5.125 1.00 98.50 97 THR A O 1
ATOM 690 N N . SER A 1 98 ? 0.601 1.583 4.137 1.00 98.12 98 SER A N 1
ATOM 691 C CA . SER A 1 98 ? -0.600 1.990 4.879 1.00 98.12 98 SER A CA 1
ATOM 692 C C . SER A 1 98 ? -1.777 1.043 4.656 1.00 98.12 98 SER A C 1
ATOM 694 O O . SER A 1 98 ? -2.445 0.638 5.608 1.00 98.12 98 SER A O 1
ATOM 696 N N . VAL A 1 99 ? -1.995 0.606 3.413 1.00 98.06 99 VAL A N 1
ATOM 697 C CA . VAL A 1 99 ? -3.006 -0.412 3.106 1.00 98.06 99 VAL A CA 1
ATOM 698 C C . VAL A 1 99 ? -2.661 -1.753 3.752 1.00 98.06 99 VAL A C 1
ATOM 700 O O . VAL A 1 99 ? -3.556 -2.412 4.264 1.00 98.06 99 VAL A O 1
ATOM 703 N N . THR A 1 100 ? -1.389 -2.149 3.814 1.00 98.44 100 THR A N 1
ATOM 704 C CA . THR A 1 100 ? -0.974 -3.386 4.499 1.00 98.44 100 THR A CA 1
ATOM 705 C C . THR A 1 100 ? -1.304 -3.345 5.994 1.00 98.44 100 THR A C 1
ATOM 707 O O . THR A 1 100 ? -1.817 -4.332 6.522 1.00 98.44 100 THR A O 1
ATOM 710 N N . MET A 1 101 ? -1.077 -2.211 6.669 1.00 98.31 101 MET A N 1
ATOM 711 C CA . MET A 1 101 ? -1.483 -2.028 8.071 1.00 98.31 101 MET A CA 1
ATOM 712 C C . MET A 1 101 ? -2.996 -2.233 8.239 1.00 98.31 101 MET A C 1
ATOM 714 O O . MET A 1 101 ? -3.435 -3.007 9.092 1.00 98.31 101 MET A O 1
ATOM 718 N N . MET A 1 102 ? -3.792 -1.617 7.360 1.00 97.25 102 MET A N 1
ATOM 719 C CA . MET A 1 102 ? -5.246 -1.786 7.338 1.00 97.25 102 MET A CA 1
ATOM 720 C C . MET A 1 102 ? -5.666 -3.238 7.039 1.00 97.25 102 MET A C 1
ATOM 722 O O . MET A 1 102 ? -6.544 -3.775 7.705 1.00 97.25 102 MET A O 1
ATOM 726 N N . LEU A 1 103 ? -5.039 -3.914 6.076 1.00 97.81 103 LEU A N 1
ATOM 727 C CA . LEU A 1 103 ? -5.335 -5.312 5.746 1.00 97.81 103 LEU A CA 1
ATOM 728 C C . LEU A 1 103 ? -5.086 -6.232 6.950 1.00 97.81 103 LEU A C 1
ATOM 730 O O . LEU A 1 103 ? -5.933 -7.073 7.262 1.00 97.81 103 LEU A O 1
ATOM 734 N N . ARG A 1 104 ? -3.976 -6.033 7.673 1.00 97.75 104 ARG A N 1
ATOM 735 C CA . ARG A 1 104 ? -3.691 -6.788 8.900 1.00 97.75 104 ARG A CA 1
ATOM 736 C C . ARG A 1 104 ? -4.692 -6.504 10.013 1.00 97.75 104 ARG A C 1
ATOM 738 O O . ARG A 1 104 ? -5.101 -7.452 10.678 1.00 97.75 104 ARG A O 1
ATOM 745 N N . TYR A 1 105 ? -5.132 -5.253 10.170 1.00 96.50 105 TYR A N 1
ATOM 746 C CA . TYR A 1 105 ? -6.205 -4.898 11.107 1.00 96.50 105 TYR A CA 1
ATOM 747 C C . TYR A 1 105 ? -7.482 -5.722 10.851 1.00 96.50 105 TYR A C 1
ATOM 749 O O . TYR A 1 105 ? -8.113 -6.212 11.783 1.00 96.50 105 TYR A O 1
ATOM 757 N N . TYR A 1 106 ? -7.814 -5.988 9.583 1.00 96.06 106 TYR A N 1
ATOM 758 C CA . TYR A 1 106 ? -8.942 -6.848 9.193 1.00 96.06 106 TYR A CA 1
ATOM 759 C C . TYR A 1 106 ? -8.608 -8.352 9.118 1.00 96.06 106 TYR A C 1
ATOM 761 O O . TYR A 1 106 ? -9.339 -9.134 8.497 1.00 96.06 106 TYR A O 1
ATOM 769 N N . GLY A 1 107 ? -7.510 -8.783 9.745 1.00 96.12 107 GLY A N 1
ATOM 770 C CA . GLY A 1 107 ? -7.125 -10.191 9.858 1.00 96.12 107 GLY A CA 1
ATOM 771 C C . GLY A 1 107 ? -6.581 -10.809 8.567 1.00 96.12 107 GLY A C 1
ATOM 772 O O . GLY A 1 107 ? -6.622 -12.031 8.408 1.00 96.12 107 GLY A O 1
ATOM 773 N N . ILE A 1 108 ? -6.104 -9.997 7.619 1.00 97.44 108 ILE A N 1
ATOM 774 C CA . ILE A 1 108 ? -5.433 -10.475 6.405 1.00 97.44 108 ILE A CA 1
ATOM 775 C C . ILE A 1 108 ? -3.927 -10.472 6.664 1.00 97.44 108 ILE A C 1
ATOM 777 O O . ILE A 1 108 ? -3.293 -9.422 6.753 1.00 97.44 108 ILE A O 1
ATOM 781 N N . ASN A 1 109 ? -3.352 -11.666 6.800 1.00 96.44 109 ASN A N 1
ATOM 782 C CA . ASN A 1 109 ? -1.929 -11.833 7.071 1.00 96.44 109 ASN A CA 1
ATOM 783 C C . ASN A 1 109 ? -1.097 -11.622 5.794 1.00 96.44 109 ASN A C 1
ATOM 785 O O . ASN A 1 109 ? -0.899 -12.553 5.017 1.00 96.44 109 ASN A O 1
ATOM 789 N N . THR A 1 110 ? -0.627 -10.394 5.585 1.00 98.19 110 THR A N 1
ATO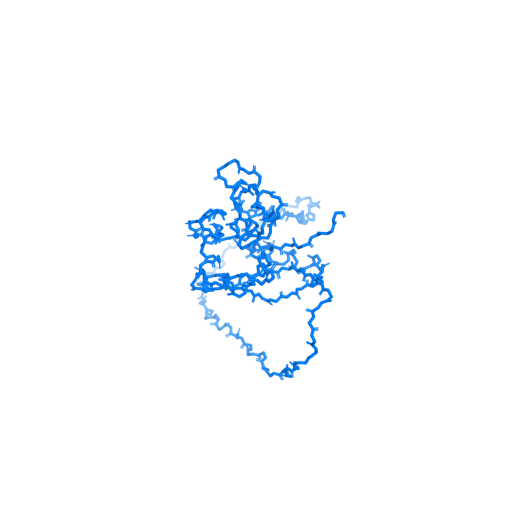M 790 C CA . THR A 1 110 ? 0.252 -9.998 4.471 1.00 98.19 110 THR A CA 1
ATOM 791 C C . THR A 1 110 ? 1.314 -9.013 4.942 1.00 98.19 110 THR A C 1
ATOM 793 O O . THR A 1 110 ? 1.189 -8.425 6.012 1.00 98.19 110 THR A O 1
ATOM 796 N N . ASP A 1 111 ? 2.360 -8.793 4.162 1.00 98.62 111 ASP A N 1
ATOM 797 C CA . ASP A 1 111 ? 3.347 -7.730 4.357 1.00 98.62 111 ASP A CA 1
ATOM 798 C C . ASP A 1 111 ? 3.461 -6.856 3.089 1.00 98.62 111 ASP A C 1
ATOM 800 O O . ASP A 1 111 ? 2.849 -7.192 2.064 1.00 98.62 111 ASP A O 1
ATOM 804 N N . PRO A 1 112 ? 4.198 -5.726 3.138 1.00 98.62 112 PRO A N 1
ATOM 805 C CA . PRO A 1 112 ? 4.329 -4.843 1.984 1.00 98.62 112 PRO A CA 1
ATOM 806 C C . PRO A 1 112 ? 4.974 -5.512 0.765 1.00 98.62 112 PRO A C 1
ATOM 808 O O . PRO A 1 112 ? 4.600 -5.184 -0.359 1.00 98.62 112 PRO A O 1
ATOM 811 N N . ALA A 1 113 ? 5.895 -6.465 0.950 1.00 98.75 113 ALA A N 1
ATOM 812 C CA . ALA A 1 113 ? 6.521 -7.174 -0.164 1.00 98.75 113 ALA A CA 1
ATOM 813 C C . ALA A 1 113 ? 5.534 -8.124 -0.852 1.00 98.75 113 ALA A C 1
ATOM 815 O O . ALA A 1 113 ? 5.393 -8.078 -2.076 1.00 98.75 113 ALA A O 1
ATOM 816 N N . ALA A 1 114 ? 4.815 -8.942 -0.082 1.00 98.81 114 ALA A N 1
ATOM 817 C CA . ALA A 1 114 ? 3.810 -9.867 -0.595 1.00 98.81 114 ALA A CA 1
ATOM 818 C C . ALA A 1 114 ? 2.663 -9.122 -1.292 1.00 98.81 114 ALA A C 1
ATOM 820 O O . ALA A 1 114 ? 2.229 -9.516 -2.379 1.00 98.81 114 ALA A O 1
ATOM 821 N N . PHE A 1 115 ? 2.208 -8.011 -0.706 1.00 98.81 115 PHE A N 1
ATOM 822 C CA . PHE A 1 115 ? 1.153 -7.197 -1.297 1.00 98.81 115 PHE A CA 1
ATOM 823 C C . PHE A 1 115 ? 1.619 -6.504 -2.589 1.00 98.81 115 PHE A C 1
ATOM 825 O O . PHE A 1 115 ? 0.934 -6.598 -3.607 1.00 98.81 115 PHE A O 1
ATOM 832 N N . ASN A 1 116 ? 2.816 -5.903 -2.601 1.00 98.75 116 ASN A N 1
ATOM 833 C CA . ASN A 1 116 ? 3.425 -5.321 -3.806 1.00 98.75 116 ASN A CA 1
ATOM 834 C C . ASN A 1 116 ? 3.592 -6.353 -4.933 1.00 98.75 116 ASN A C 1
ATOM 836 O O . ASN A 1 116 ? 3.260 -6.079 -6.088 1.00 98.75 116 ASN A O 1
ATOM 840 N N . ALA A 1 117 ? 4.073 -7.557 -4.611 1.00 98.75 117 ALA A N 1
ATOM 841 C CA . ALA A 1 117 ? 4.246 -8.626 -5.590 1.00 98.75 117 ALA A CA 1
ATOM 842 C C . ALA A 1 117 ? 2.906 -9.035 -6.220 1.00 98.75 117 ALA A C 1
ATOM 844 O O . ALA A 1 117 ? 2.810 -9.168 -7.443 1.00 98.75 117 ALA A O 1
ATOM 845 N N . TRP A 1 118 ? 1.856 -9.172 -5.404 1.00 98.69 118 TRP A N 1
ATOM 846 C CA . TRP A 1 118 ? 0.518 -9.481 -5.903 1.00 98.69 118 TRP A CA 1
ATOM 847 C C . TRP A 1 118 ? -0.049 -8.361 -6.781 1.00 98.69 118 TRP A C 1
ATOM 849 O O . TRP A 1 118 ? -0.574 -8.648 -7.859 1.00 98.69 118 TRP A O 1
ATOM 859 N N . LEU A 1 119 ? 0.087 -7.097 -6.359 1.00 98.69 119 LEU A N 1
ATOM 860 C CA . LEU A 1 119 ? -0.351 -5.939 -7.145 1.00 98.69 119 LEU A CA 1
ATOM 861 C C . LEU A 1 119 ? 0.363 -5.898 -8.497 1.00 98.69 119 LEU A C 1
ATOM 863 O O . LEU A 1 119 ? -0.282 -5.734 -9.528 1.00 98.69 119 LEU A O 1
ATOM 867 N N . THR A 1 120 ? 1.675 -6.131 -8.506 1.00 98.31 120 THR A N 1
ATOM 868 C CA . THR A 1 120 ? 2.479 -6.181 -9.734 1.00 98.31 120 THR A CA 1
ATOM 869 C C . THR A 1 120 ? 1.979 -7.270 -10.685 1.00 98.31 120 THR A C 1
ATOM 871 O O . THR A 1 120 ? 1.789 -7.016 -11.871 1.00 98.31 120 THR A O 1
ATOM 874 N N . ALA A 1 121 ? 1.724 -8.476 -10.170 1.00 98.31 121 ALA A N 1
ATOM 875 C CA . ALA A 1 121 ? 1.266 -9.605 -10.978 1.00 98.31 121 ALA A CA 1
ATOM 876 C C . ALA A 1 121 ? -0.187 -9.462 -11.469 1.00 98.31 121 ALA A C 1
ATOM 878 O O . ALA A 1 121 ? -0.536 -9.999 -12.518 1.00 98.31 121 ALA A O 1
ATOM 879 N N . SER A 1 122 ? -1.028 -8.745 -10.721 1.00 97.56 122 SER A N 1
ATOM 880 C CA . SER A 1 122 ? -2.474 -8.650 -10.972 1.00 97.56 122 SER A CA 1
ATOM 881 C C . SER A 1 122 ? -2.889 -7.361 -11.687 1.00 97.56 122 SER A C 1
ATOM 883 O O . SER A 1 122 ? -4.082 -7.100 -11.822 1.00 97.56 122 SER A O 1
ATOM 885 N N . GLY A 1 123 ? -1.931 -6.532 -12.116 1.00 97.00 123 GLY A N 1
ATOM 886 C CA . GLY A 1 123 ? -2.221 -5.232 -12.728 1.00 97.00 123 GLY A CA 1
ATOM 887 C C . GLY A 1 123 ? -2.824 -4.222 -11.746 1.00 97.00 123 GLY A C 1
ATOM 888 O O . GLY A 1 123 ? -3.618 -3.378 -12.140 1.00 97.00 123 GLY A O 1
ATOM 889 N N . GLY A 1 124 ? -2.470 -4.313 -10.462 1.00 97.31 124 GLY A N 1
ATOM 890 C CA . GLY A 1 124 ? -2.927 -3.432 -9.382 1.00 97.31 124 GLY A CA 1
ATOM 891 C C . GLY A 1 124 ? -2.242 -2.061 -9.334 1.00 97.31 124 GLY A C 1
ATOM 892 O O . GLY A 1 124 ? -2.452 -1.317 -8.375 1.00 97.31 124 GLY A O 1
ATOM 893 N N . TYR A 1 125 ? -1.442 -1.729 -10.349 1.00 97.62 125 TYR A N 1
ATOM 894 C CA . TYR A 1 125 ? -0.752 -0.450 -10.497 1.00 97.62 125 TYR A CA 1
ATOM 895 C C . TYR A 1 125 ? -1.117 0.242 -11.814 1.00 97.62 125 TYR A C 1
ATOM 897 O O . TYR A 1 125 ? -1.268 -0.401 -12.852 1.00 97.62 125 TYR A O 1
ATOM 905 N N . ALA A 1 126 ? -1.210 1.568 -11.769 1.00 94.62 126 ALA A N 1
ATOM 906 C CA . ALA A 1 126 ? -1.223 2.461 -12.921 1.00 94.62 126 ALA A CA 1
ATOM 907 C C . ALA A 1 126 ? 0.099 3.240 -12.974 1.00 94.62 126 ALA A C 1
ATOM 909 O O . ALA A 1 126 ? 0.704 3.474 -11.934 1.00 94.62 126 ALA A O 1
ATOM 910 N N . PHE A 1 127 ? 0.527 3.673 -14.167 1.00 92.50 127 PHE A N 1
ATOM 911 C CA . PHE A 1 127 ? 1.757 4.467 -14.345 1.00 92.50 127 PHE A CA 1
ATOM 912 C C . PHE A 1 127 ? 2.974 3.891 -13.603 1.00 92.50 127 PHE A C 1
ATOM 914 O O . PHE A 1 127 ? 3.714 4.621 -12.960 1.00 92.50 127 PHE A O 1
ATOM 921 N N . ASP A 1 128 ? 3.123 2.570 -13.671 1.00 92.31 128 ASP A N 1
ATOM 922 C CA . ASP A 1 128 ? 4.174 1.762 -13.049 1.00 92.31 128 ASP A CA 1
ATOM 923 C C . ASP A 1 128 ? 4.062 1.486 -11.543 1.00 92.31 128 ASP A C 1
ATOM 925 O O . ASP A 1 128 ? 4.358 0.360 -11.131 1.00 92.31 128 ASP A O 1
ATOM 929 N N . ASP A 1 129 ? 3.606 2.436 -10.725 1.00 93.44 129 ASP A N 1
ATOM 930 C CA . ASP A 1 129 ? 3.630 2.289 -9.260 1.00 93.44 129 ASP A CA 1
ATOM 931 C C . ASP A 1 129 ? 2.460 2.939 -8.495 1.00 93.44 129 ASP A C 1
ATOM 933 O O . ASP A 1 129 ? 2.376 2.832 -7.265 1.00 93.44 129 ASP A O 1
ATOM 937 N N . GLN A 1 130 ? 1.492 3.548 -9.186 1.00 94.62 130 GLN A N 1
ATOM 938 C CA . GLN A 1 130 ? 0.328 4.148 -8.535 1.00 94.62 130 GLN A CA 1
ATOM 939 C C . GLN A 1 130 ? -0.723 3.093 -8.210 1.00 94.62 130 GLN A C 1
ATOM 941 O O . GLN A 1 130 ? -1.294 2.475 -9.108 1.00 94.62 130 GLN A O 1
ATOM 946 N N . LEU A 1 131 ? -1.006 2.899 -6.920 1.00 97.00 131 LEU A N 1
ATOM 947 C CA . LEU A 1 131 ? -1.991 1.923 -6.458 1.00 97.00 131 LEU A CA 1
ATOM 948 C C . LEU A 1 131 ? -3.369 2.169 -7.095 1.00 97.00 131 LEU A C 1
ATOM 950 O O . LEU A 1 131 ? -3.983 3.224 -6.913 1.00 97.00 131 LEU A O 1
ATOM 954 N N . ILE A 1 132 ? -3.897 1.151 -7.771 1.00 96.38 132 ILE A N 1
ATOM 955 C CA . ILE A 1 132 ? -5.302 1.104 -8.171 1.00 96.38 132 ILE A CA 1
ATOM 956 C C . ILE A 1 132 ? -6.104 0.632 -6.958 1.00 96.38 132 ILE A C 1
ATOM 958 O O . ILE A 1 132 ? -6.087 -0.544 -6.607 1.00 96.38 132 ILE A O 1
ATOM 962 N N . TRP A 1 133 ? -6.811 1.551 -6.301 1.00 94.88 133 TRP A N 1
ATOM 963 C CA . TRP A 1 133 ? -7.488 1.285 -5.024 1.00 94.88 133 TRP A CA 1
ATOM 964 C C . TRP A 1 133 ? -8.504 0.135 -5.068 1.00 94.88 133 TRP A C 1
ATOM 966 O O . TRP A 1 133 ? -8.614 -0.620 -4.103 1.00 94.88 133 TRP A O 1
ATOM 976 N N . ASP A 1 134 ? -9.179 -0.080 -6.198 1.00 94.31 134 ASP A N 1
ATOM 977 C CA . ASP A 1 134 ? -10.114 -1.203 -6.367 1.00 94.31 134 ASP A CA 1
ATOM 978 C C . ASP A 1 134 ? -9.417 -2.578 -6.316 1.00 94.31 134 ASP A C 1
ATOM 980 O O . ASP A 1 134 ? -10.044 -3.590 -5.982 1.00 94.31 134 ASP A O 1
ATOM 984 N N . ALA A 1 135 ? -8.103 -2.634 -6.565 1.00 96.31 135 ALA A N 1
ATOM 985 C CA . ALA A 1 135 ? -7.317 -3.856 -6.414 1.00 96.31 135 ALA A CA 1
ATOM 986 C C . ALA A 1 135 ? -7.280 -4.334 -4.951 1.00 96.31 135 ALA A C 1
ATOM 988 O O . ALA A 1 135 ? -7.216 -5.538 -4.710 1.00 96.31 135 ALA A O 1
ATOM 989 N N . VAL A 1 136 ? -7.409 -3.427 -3.972 1.00 96.69 136 VAL A N 1
ATOM 990 C CA . VAL A 1 136 ? -7.496 -3.768 -2.538 1.00 96.69 136 VAL A CA 1
ATOM 991 C C . VAL A 1 136 ? -8.767 -4.570 -2.241 1.00 96.69 136 VAL A C 1
ATOM 993 O O . VAL A 1 136 ? -8.733 -5.551 -1.49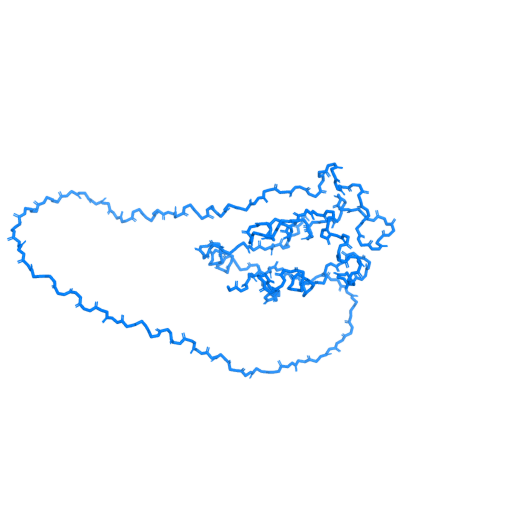1 1.00 96.69 136 VAL A O 1
ATOM 996 N N . THR A 1 137 ? -9.884 -4.201 -2.875 1.00 95.88 137 THR A N 1
ATOM 997 C CA . THR A 1 137 ? -11.152 -4.938 -2.775 1.00 95.88 137 THR A CA 1
ATOM 998 C C . THR A 1 137 ? -10.998 -6.367 -3.270 1.00 95.88 137 THR A C 1
ATOM 1000 O O . THR A 1 137 ? -11.430 -7.312 -2.609 1.00 95.88 137 THR A O 1
ATOM 1003 N N . THR A 1 138 ? -10.320 -6.528 -4.405 1.00 96.44 138 THR A N 1
ATOM 1004 C CA . THR A 1 138 ? -10.052 -7.840 -5.002 1.00 96.44 138 THR A CA 1
ATOM 1005 C C . THR A 1 138 ? -9.111 -8.664 -4.123 1.00 96.44 138 THR A C 1
ATOM 1007 O O . THR A 1 138 ? -9.428 -9.805 -3.793 1.00 96.44 138 THR A O 1
ATOM 1010 N N . TYR A 1 139 ? -7.999 -8.072 -3.676 1.00 97.56 139 TYR A N 1
ATOM 1011 C CA . TYR A 1 139 ? -7.006 -8.728 -2.823 1.00 97.56 139 TYR A CA 1
ATOM 1012 C C . TYR A 1 139 ? -7.608 -9.258 -1.517 1.00 97.56 139 TYR A C 1
ATOM 1014 O O . TYR A 1 139 ? -7.319 -10.371 -1.084 1.00 97.56 139 TYR A O 1
ATOM 1022 N N . SER A 1 140 ? -8.477 -8.462 -0.892 1.00 96.94 140 SER A N 1
ATOM 1023 C CA . SER A 1 140 ? -9.079 -8.790 0.401 1.00 96.94 140 SER A CA 1
ATOM 1024 C C . SER A 1 140 ? -10.292 -9.722 0.316 1.00 96.94 140 SER A C 1
ATOM 1026 O O . SER A 1 140 ? -10.881 -10.046 1.352 1.00 96.94 140 SER A O 1
ATOM 1028 N N . GLY A 1 141 ? -10.714 -10.122 -0.891 1.00 94.94 141 GLY A N 1
ATOM 1029 C CA . GLY A 1 141 ? -11.964 -10.859 -1.094 1.00 94.94 141 GLY A CA 1
ATOM 1030 C C . GLY A 1 141 ? -13.197 -10.072 -0.630 1.00 94.94 141 GLY A C 1
ATOM 1031 O O . GLY A 1 141 ? -14.142 -10.660 -0.106 1.00 94.94 141 GLY A O 1
ATOM 1032 N N . GLY A 1 142 ? -13.164 -8.741 -0.752 1.00 93.31 142 GLY A N 1
ATOM 1033 C CA . GLY A 1 142 ? -14.253 -7.841 -0.365 1.00 93.31 142 GLY A CA 1
ATOM 1034 C C . GLY A 1 142 ? -14.344 -7.503 1.128 1.00 93.31 142 GLY A C 1
ATOM 1035 O O . GLY A 1 142 ? -15.304 -6.848 1.535 1.00 93.31 142 GLY A O 1
ATOM 1036 N N . ARG A 1 143 ? -13.379 -7.918 1.965 1.00 92.44 143 ARG A N 1
ATOM 1037 C CA . ARG A 1 143 ? -13.351 -7.538 3.396 1.00 92.44 143 ARG A CA 1
ATOM 1038 C C . ARG A 1 143 ? -13.071 -6.050 3.592 1.00 92.44 143 ARG A C 1
ATOM 1040 O O . ARG A 1 143 ? -13.659 -5.424 4.469 1.00 92.44 143 ARG A O 1
ATOM 1047 N N . VAL A 1 144 ? -12.193 -5.507 2.757 1.00 93.19 144 VAL A N 1
ATOM 1048 C CA . VAL A 1 144 ? -11.856 -4.086 2.671 1.00 93.19 144 VAL A CA 1
ATOM 1049 C C . VAL A 1 144 ? -12.263 -3.634 1.280 1.00 93.19 144 VAL A C 1
ATOM 1051 O O . VAL A 1 144 ? -11.990 -4.353 0.327 1.00 93.19 144 VAL A O 1
ATOM 1054 N N . ALA A 1 145 ? -12.907 -2.480 1.130 1.00 90.56 145 ALA A N 1
ATOM 1055 C CA . ALA A 1 145 ? -13.215 -1.959 -0.197 1.00 90.56 145 ALA A CA 1
ATOM 1056 C C . ALA A 1 145 ? -12.895 -0.477 -0.284 1.00 90.56 145 ALA A C 1
ATOM 1058 O O . ALA A 1 145 ? -12.945 0.226 0.716 1.00 90.56 145 ALA A O 1
ATOM 1059 N N . PHE A 1 146 ? -12.581 -0.001 -1.482 1.00 89.50 146 PHE A N 1
ATOM 1060 C CA . PHE A 1 146 ? -12.394 1.422 -1.700 1.00 89.50 146 PHE A CA 1
ATOM 1061 C C . PHE A 1 146 ? -13.748 2.142 -1.688 1.00 89.50 146 PHE A C 1
ATOM 1063 O O . PHE A 1 146 ? -14.620 1.884 -2.514 1.00 89.50 146 PHE A O 1
ATOM 1070 N N . SER A 1 147 ? -13.924 3.063 -0.746 1.00 85.69 147 SER A N 1
ATOM 1071 C CA . SER A 1 147 ? -15.144 3.867 -0.589 1.00 85.69 147 SER A CA 1
ATOM 1072 C C . SER A 1 147 ? -15.170 5.135 -1.447 1.00 85.69 147 SER A C 1
ATOM 1074 O O . SER A 1 147 ? -16.132 5.900 -1.385 1.00 85.69 147 SER A O 1
ATOM 1076 N N . GLY A 1 148 ? -14.106 5.401 -2.204 1.00 86.38 148 GLY A N 1
ATOM 1077 C CA . GLY A 1 148 ? -13.923 6.655 -2.921 1.00 86.38 148 GLY A CA 1
ATOM 1078 C C . GLY A 1 148 ? -13.147 7.702 -2.127 1.00 86.38 148 GLY A C 1
ATOM 1079 O O . GLY A 1 148 ? -12.982 7.621 -0.918 1.00 86.38 148 GLY A O 1
ATOM 1080 N N . TRP A 1 149 ? -12.688 8.712 -2.858 1.00 86.38 149 TRP A N 1
ATOM 1081 C CA . TRP A 1 149 ? -11.908 9.832 -2.350 1.00 86.38 149 TRP A CA 1
ATOM 1082 C C . TRP A 1 149 ? -12.782 10.830 -1.591 1.00 86.38 149 TRP A C 1
ATOM 1084 O O . TRP A 1 149 ? -13.612 11.519 -2.189 1.00 86.38 149 TRP A O 1
ATOM 1094 N N . LEU A 1 150 ? -12.565 10.929 -0.283 1.00 86.81 150 LEU A N 1
ATOM 1095 C CA . LEU A 1 150 ? -13.212 11.916 0.576 1.00 86.81 150 LEU A CA 1
ATOM 1096 C C . LEU A 1 150 ? -12.249 13.078 0.878 1.00 86.81 150 LEU A C 1
ATOM 1098 O O . LEU A 1 150 ? -11.027 12.917 0.881 1.00 86.81 150 LEU A O 1
ATOM 1102 N N . GLY A 1 151 ? -12.804 14.277 1.082 1.00 86.56 151 GLY A N 1
ATOM 1103 C CA . GLY A 1 151 ? -12.026 15.453 1.482 1.00 86.56 151 GLY A CA 1
ATOM 1104 C C . GLY A 1 151 ? -11.447 15.315 2.899 1.00 86.56 151 GLY A C 1
ATOM 1105 O O . GLY A 1 151 ? -11.831 14.394 3.612 1.00 86.56 151 GLY A O 1
ATOM 1106 N N . PRO A 1 152 ? -10.558 16.231 3.329 1.00 85.44 152 PRO A N 1
ATOM 1107 C CA . PRO A 1 152 ? -9.938 16.229 4.656 1.00 85.44 152 PRO A CA 1
ATOM 1108 C C . PRO A 1 152 ? -10.926 16.732 5.719 1.00 85.44 152 PRO A C 1
ATOM 1110 O O . PRO A 1 152 ? -10.721 17.768 6.347 1.00 85.44 152 PRO A O 1
ATOM 1113 N N . ASP A 1 153 ? -12.051 16.040 5.843 1.00 91.12 153 ASP A N 1
ATOM 1114 C CA . ASP A 1 153 ? -13.076 16.304 6.838 1.00 91.12 153 ASP A CA 1
ATOM 1115 C C . ASP A 1 153 ? -12.737 15.507 8.099 1.00 91.12 153 ASP A C 1
ATOM 1117 O O . ASP A 1 153 ? -12.810 14.276 8.109 1.00 91.12 153 ASP A O 1
ATOM 1121 N N . LEU A 1 154 ? -12.332 16.216 9.154 1.00 90.81 154 LEU A N 1
ATOM 1122 C CA . LEU A 1 154 ? -11.993 15.589 10.429 1.00 90.81 154 LEU A CA 1
ATOM 1123 C C . LEU A 1 154 ? -13.199 14.883 11.052 1.00 90.81 154 LEU A C 1
ATOM 1125 O O . LEU A 1 154 ? -13.017 13.824 11.630 1.00 90.81 154 LEU A O 1
ATOM 1129 N N . GLY A 1 155 ? -14.425 15.380 10.856 1.00 93.06 155 GLY A N 1
ATOM 1130 C CA . GLY A 1 155 ? -15.625 14.715 11.365 1.00 93.06 155 GLY A CA 1
ATOM 1131 C C . GLY A 1 155 ? -15.873 13.364 10.694 1.00 93.06 155 GLY A C 1
ATOM 1132 O O . GLY A 1 155 ? -16.329 12.427 11.347 1.00 93.06 155 GLY A O 1
ATOM 1133 N N . VAL A 1 156 ? -15.519 13.227 9.411 1.00 90.94 156 VAL A N 1
ATOM 1134 C CA . VAL A 1 156 ? -15.539 11.922 8.730 1.00 90.94 156 VAL A CA 1
ATOM 1135 C C . VAL A 1 156 ? -14.487 10.995 9.331 1.00 90.94 156 VAL A C 1
ATOM 1137 O O . VAL A 1 156 ? -14.827 9.868 9.683 1.00 90.94 156 VAL A O 1
ATOM 1140 N N . ILE A 1 157 ? -13.245 11.464 9.485 1.00 90.38 157 ILE A N 1
ATOM 1141 C CA . ILE A 1 157 ? -12.158 10.666 10.075 1.00 90.38 157 ILE A CA 1
ATOM 1142 C C . ILE A 1 157 ? -12.540 10.209 11.487 1.00 90.38 157 ILE A C 1
ATOM 1144 O O . ILE A 1 157 ? -12.496 9.013 11.762 1.00 90.38 157 ILE A O 1
ATOM 1148 N N . ASP A 1 158 ? -12.986 11.128 12.341 1.00 93.25 158 ASP A N 1
ATOM 1149 C CA . ASP A 1 158 ? -13.399 10.838 13.713 1.00 93.25 158 ASP A CA 1
ATOM 1150 C C . ASP A 1 158 ? -14.533 9.805 13.734 1.00 93.25 158 ASP A C 1
ATOM 1152 O O . ASP A 1 158 ? -14.435 8.806 14.440 1.00 93.25 158 ASP A O 1
ATOM 1156 N N . SER A 1 159 ? -15.558 9.960 12.887 1.00 92.06 159 SER A N 1
ATOM 1157 C CA . SER A 1 159 ? -16.679 9.008 12.829 1.00 92.06 159 SER A CA 1
ATOM 1158 C C . SER A 1 159 ? -16.283 7.600 12.360 1.00 92.06 159 SER A C 1
ATOM 1160 O O . SER A 1 159 ? -16.902 6.610 12.762 1.00 92.06 159 SER A O 1
ATOM 1162 N N . GLU A 1 160 ? -15.263 7.483 11.506 1.00 92.25 160 GLU A N 1
ATOM 1163 C CA . GLU A 1 160 ? -14.718 6.195 11.074 1.00 92.25 160 GLU A CA 1
ATOM 1164 C C . GLU A 1 160 ? -13.915 5.547 12.208 1.00 92.25 160 GLU A C 1
ATOM 1166 O O . GLU A 1 160 ? -14.145 4.379 12.534 1.00 92.25 160 GLU A O 1
ATOM 1171 N N . LEU A 1 161 ? -13.043 6.319 12.862 1.00 92.62 161 LEU A N 1
ATOM 1172 C CA . LEU A 1 161 ? -12.217 5.850 13.975 1.00 92.62 161 LEU A CA 1
ATOM 1173 C C . LEU A 1 161 ? -13.064 5.451 15.194 1.00 92.62 161 LEU A C 1
ATOM 1175 O O . LEU A 1 161 ? -12.852 4.373 15.749 1.00 92.62 161 LEU A O 1
ATOM 1179 N N . GLU A 1 162 ? -14.075 6.245 15.561 1.00 92.88 162 GLU A N 1
ATOM 1180 C CA . GLU A 1 162 ? -15.052 5.919 16.615 1.00 92.88 162 GLU A CA 1
ATOM 1181 C C . GLU A 1 162 ? -15.833 4.636 16.309 1.00 92.88 162 GLU A C 1
ATOM 1183 O O . GLU A 1 162 ? -16.241 3.905 17.214 1.00 92.88 162 GLU A O 1
ATOM 1188 N N . ALA A 1 163 ? -16.022 4.327 15.026 1.00 91.44 163 ALA A N 1
ATOM 1189 C CA . ALA A 1 163 ? -16.663 3.099 14.589 1.00 91.44 163 ALA A CA 1
ATOM 1190 C C . ALA A 1 163 ? -15.688 1.920 14.413 1.00 91.44 163 ALA A C 1
ATOM 1192 O O . ALA A 1 163 ? -16.089 0.875 13.886 1.00 91.44 163 ALA A O 1
ATOM 1193 N N . GLY A 1 164 ? -14.425 2.071 14.826 1.00 91.69 164 GLY A N 1
ATOM 1194 C CA . GLY A 1 164 ? -13.398 1.037 14.719 1.00 91.69 164 GLY A CA 1
ATOM 1195 C C . GLY A 1 164 ? -12.943 0.775 13.282 1.00 91.69 164 GLY A C 1
ATOM 1196 O O . GLY A 1 164 ? -12.558 -0.345 12.951 1.00 91.69 164 GLY A O 1
ATOM 1197 N N . ARG A 1 165 ? -13.043 1.764 12.388 1.00 92.31 165 ARG A N 1
ATOM 1198 C CA . ARG A 1 165 ? -12.643 1.632 10.982 1.00 92.31 165 ARG A CA 1
ATOM 1199 C C . ARG A 1 165 ? -11.407 2.498 10.719 1.00 92.31 165 ARG A C 1
ATOM 1201 O O . ARG A 1 165 ? -11.524 3.720 10.700 1.00 92.31 165 ARG A O 1
ATOM 1208 N N . PRO A 1 166 ? -10.217 1.902 10.507 1.00 93.56 166 PRO A N 1
ATOM 1209 C CA . PRO A 1 166 ? -9.044 2.665 10.098 1.00 93.56 166 PRO A CA 1
ATOM 1210 C C . PRO A 1 166 ? -9.271 3.365 8.760 1.00 93.56 166 PRO A C 1
ATOM 1212 O O . PRO A 1 166 ? -9.892 2.810 7.850 1.00 93.56 166 PRO A O 1
ATOM 1215 N N . VAL A 1 167 ? -8.686 4.554 8.649 1.00 93.56 167 VAL A N 1
ATOM 1216 C CA . VAL A 1 167 ? -8.719 5.399 7.458 1.00 93.56 167 VAL A CA 1
ATOM 1217 C C . VAL A 1 167 ? -7.296 5.578 6.941 1.00 93.56 167 VAL A C 1
ATOM 1219 O O . VAL A 1 167 ? -6.397 5.960 7.687 1.00 93.56 167 VAL A O 1
ATOM 1222 N N . VAL A 1 168 ? -7.082 5.327 5.649 1.00 94.56 168 VAL A N 1
ATOM 1223 C CA . VAL A 1 168 ? -5.834 5.715 4.975 1.00 94.56 168 VAL A CA 1
ATOM 1224 C C . VAL A 1 168 ? -5.981 7.161 4.530 1.00 94.56 168 VAL A C 1
ATOM 1226 O O . VAL A 1 168 ? -6.952 7.458 3.843 1.00 94.56 168 VAL A O 1
ATOM 1229 N N . ALA A 1 169 ? -5.052 8.037 4.913 1.00 92.38 169 ALA A N 1
ATOM 1230 C CA . ALA A 1 169 ? -5.069 9.452 4.557 1.00 92.38 169 ALA A CA 1
ATOM 1231 C C . ALA A 1 169 ? -3.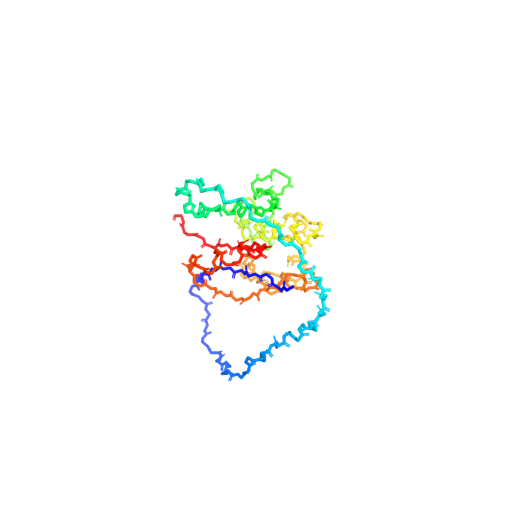835 9.830 3.727 1.00 92.38 169 ALA A C 1
ATOM 1233 O O . ALA A 1 169 ? -2.707 9.474 4.069 1.00 92.38 169 ALA A O 1
ATOM 1234 N N . GLU A 1 170 ? -4.047 10.586 2.653 1.00 87.38 170 GLU A N 1
ATOM 1235 C CA . GLU A 1 170 ? -2.978 11.257 1.912 1.00 87.38 170 GLU A CA 1
ATOM 1236 C C . GLU A 1 170 ? -2.712 12.641 2.520 1.00 87.38 170 GLU A C 1
ATOM 1238 O O . GLU A 1 170 ? -3.633 13.445 2.687 1.00 87.38 170 GLU A O 1
ATOM 1243 N N . VAL A 1 171 ? -1.447 12.934 2.819 1.00 87.31 171 VAL A N 1
ATOM 1244 C CA . VAL A 1 171 ? -1.006 14.227 3.353 1.00 87.31 171 VAL A CA 1
ATOM 1245 C C . VAL A 1 171 ? 0.080 14.827 2.466 1.00 87.31 171 VAL A C 1
ATOM 1247 O O . VAL A 1 171 ? 0.850 14.106 1.835 1.00 87.31 171 VAL A O 1
ATOM 1250 N N . ARG A 1 172 ? 0.145 16.161 2.419 1.00 82.19 172 ARG A N 1
ATOM 1251 C CA . ARG A 1 172 ? 1.264 16.887 1.810 1.00 82.19 172 ARG A CA 1
ATOM 1252 C C . ARG A 1 172 ? 2.263 17.257 2.896 1.00 82.19 172 ARG A C 1
ATOM 1254 O O . ARG A 1 172 ? 1.856 17.790 3.926 1.00 82.19 172 ARG A O 1
ATOM 1261 N N . LEU A 1 173 ? 3.531 16.963 2.634 1.00 66.50 173 LEU A N 1
ATOM 1262 C CA . LEU A 1 173 ? 4.671 17.400 3.435 1.00 66.50 173 LEU A CA 1
ATOM 1263 C C . LEU A 1 173 ? 5.205 18.739 2.922 1.00 66.50 173 LEU A C 1
ATOM 1265 O O . LEU A 1 173 ? 5.051 19.000 1.704 1.00 66.50 173 LEU A O 1
#

Sequence (173 aa):
MPSVCLGRRCGPRWPTFVPATPERFLSVKCRLAASRLRLAVFAPAIAVSIAIGGPIAAHADSSIDVPVIGQQDGAWAGGRLGSSATDTIGSAGCAITSVTMMLRYYGINTDPAAFNAWLTASGGYAFDDQLIWDAVTTYSGGRVAFSGWLGPDLGVIDSELEAGRPVVAEVRL

Secondary structure (DSSP, 8-state):
----EE-----S------PPPP-------------------------------------------PPP--TT-TTTTTSBPTT-SS-BHHHHTHHHHHHHHHHHHTT----HHHHHHHHHHTT-EETTTEE-THHHHHHTTTSS-------S-HHHHHHHHHTT---EE----

Foldseek 3Di:
DAFEAAEDDDDPDDDDDDDDDDDDDPDPPDDDDDDDDDDDDDDDDDDDDDDPDDPPPPPPPLDQPQDDDALQPPVFQPDAQQQDPPHGSVRPVLQLQLLCSQLVSLVNDDHSRRSRVCCNVVVQDDPRHHGPQQVSCVVSVNSHGYPDYDHPDVVVCVVCSVVSHDYHYDDDD

pLDDT: mean 76.33, std 25.46, range [25.88, 98.81]

Radius of gyration: 23.01 Å; chains: 1; bounding box: 56×30×71 Å